Protein AF-K2SSP4-F1 (afdb_monomer)

pLDDT: mean 79.49, std 16.8, range [36.34, 97.06]

Mean predicted aligned error: 10.09 Å

Solvent-accessible surface area (backbone atoms only — not comparable to full-atom values): 10875 Å² total; per-residue (Å²): 137,84,84,83,45,60,67,60,89,41,85,85,43,42,54,86,72,92,74,81,90,72,61,54,48,24,40,35,87,85,81,46,26,50,29,73,58,64,45,69,96,80,57,85,76,50,87,98,54,55,74,67,57,25,52,53,52,44,53,50,51,36,46,64,54,75,72,33,68,92,79,57,83,87,85,78,82,84,49,58,74,55,43,34,43,79,80,77,92,82,75,97,67,79,88,66,97,61,86,77,77,88,77,90,85,82,59,77,75,72,53,87,86,78,89,79,87,84,51,81,92,53,54,62,71,60,85,88,84,86,82,79,83,77,79,84,86,47,62,59,88,84,46,39,44,60,52,66,71,65,70,54,79,81,78,86,128

Sequence (157 aa):
MKVYDGERGAPENVGLDFKLSQPMVRTHPVTGWKTLFAGGLHCRRVDGVSDIESQELLAKILRLVSDNHDLQVRFRWNTANDIGKQLRPLCNLAATNLHLLFQAIWDNRCVLHCPTQDHYGLGPRGGFRTMSIAEKPYLDPSSPSRRAALAVPKKAH

Secondary structure (DSSP, 8-state):
-PPP-S--SSTT--SS-------SEEE-TTT--EEE---SSS----TTS-HHHHHHHHHHHHHHHHS-GGG---PPP-STTTTT------------S----------TTT---------TTS------------PPP---TTPPBHHHHTTPPPPP-

Structure (mmCIF, N/CA/C/O backbone):
data_AF-K2SSP4-F1
#
_entry.id   AF-K2SSP4-F1
#
loop_
_atom_site.group_PDB
_atom_site.id
_atom_site.type_symbol
_atom_site.label_atom_id
_atom_site.label_alt_id
_atom_site.label_comp_id
_atom_site.label_asym_id
_atom_site.label_entity_id
_atom_site.label_seq_id
_atom_site.pdbx_PDB_ins_code
_atom_site.Cartn_x
_atom_site.Cartn_y
_atom_site.Cartn_z
_atom_site.occupancy
_atom_site.B_iso_or_equiv
_atom_site.auth_seq_id
_atom_site.auth_comp_id
_atom_site.auth_asym_id
_atom_site.auth_atom_id
_atom_site.pdbx_PDB_model_num
ATOM 1 N N . MET A 1 1 ? 20.697 24.087 13.187 1.00 60.72 1 MET A N 1
ATOM 2 C CA . MET A 1 1 ? 19.700 23.602 12.208 1.00 60.72 1 MET A CA 1
ATOM 3 C C . MET A 1 1 ? 18.326 23.750 12.848 1.00 60.72 1 MET A C 1
ATOM 5 O O . MET A 1 1 ? 18.124 23.163 13.901 1.00 60.72 1 MET A O 1
ATOM 9 N N . LYS A 1 2 ? 17.445 24.612 12.323 1.00 76.50 2 LYS A N 1
ATOM 10 C CA . LYS A 1 2 ? 16.067 24.757 12.833 1.00 76.50 2 LYS A CA 1
ATOM 11 C C . LYS A 1 2 ? 15.171 23.760 12.099 1.00 76.50 2 LYS A C 1
ATOM 13 O O . LYS A 1 2 ? 15.315 23.609 10.888 1.00 76.50 2 LYS A O 1
ATOM 18 N N . VAL A 1 3 ? 14.305 23.061 12.827 1.00 80.81 3 VAL A N 1
ATOM 19 C CA . VAL A 1 3 ? 13.350 22.114 12.236 1.00 80.81 3 VAL A CA 1
ATOM 20 C C . VAL A 1 3 ? 12.212 22.911 11.597 1.00 80.81 3 VAL A C 1
ATOM 22 O O . VAL A 1 3 ? 11.730 23.863 12.200 1.00 80.81 3 VAL A O 1
ATOM 25 N N . TYR A 1 4 ? 11.831 22.554 10.370 1.00 83.56 4 TYR A N 1
ATOM 26 C CA . TYR A 1 4 ? 10.750 23.207 9.631 1.00 83.56 4 TYR A CA 1
ATOM 27 C C . TYR A 1 4 ? 9.387 22.651 10.066 1.00 83.56 4 TYR A C 1
ATOM 29 O O . TYR A 1 4 ? 9.121 21.455 9.917 1.00 83.56 4 TYR A O 1
ATOM 37 N N . ASP A 1 5 ? 8.535 23.521 10.596 1.00 83.00 5 ASP A N 1
ATOM 38 C CA . ASP A 1 5 ? 7.222 23.228 11.182 1.00 83.00 5 ASP A CA 1
ATOM 39 C C . ASP A 1 5 ? 6.033 23.630 10.290 1.00 83.00 5 ASP A C 1
ATOM 41 O O . ASP A 1 5 ? 4.890 23.319 10.626 1.00 83.00 5 ASP A O 1
ATOM 45 N N . GLY A 1 6 ? 6.297 24.268 9.146 1.00 83.94 6 GLY A N 1
ATOM 46 C CA . GLY A 1 6 ? 5.291 24.602 8.137 1.00 83.94 6 GLY A CA 1
ATOM 47 C C . GLY A 1 6 ? 4.808 23.402 7.315 1.00 83.94 6 GLY A C 1
ATOM 48 O O . GLY A 1 6 ? 5.098 22.245 7.624 1.00 83.94 6 GLY A O 1
ATOM 49 N N . GLU A 1 7 ? 4.067 23.686 6.245 1.00 83.00 7 GLU A N 1
ATOM 50 C CA . GLU A 1 7 ? 3.438 22.677 5.386 1.00 83.00 7 GLU A CA 1
ATOM 51 C C . GLU A 1 7 ? 4.464 21.788 4.675 1.00 83.00 7 GLU A C 1
ATOM 53 O O . GLU A 1 7 ? 5.337 22.251 3.938 1.00 83.00 7 GLU A O 1
ATOM 58 N N . ARG A 1 8 ? 4.337 20.470 4.845 1.00 82.56 8 ARG A N 1
ATOM 59 C CA . ARG A 1 8 ? 5.218 19.483 4.207 1.00 82.56 8 ARG A CA 1
ATOM 60 C C . ARG A 1 8 ? 4.435 18.605 3.243 1.00 82.56 8 ARG A C 1
ATOM 62 O O . ARG A 1 8 ? 3.991 17.509 3.581 1.00 82.56 8 ARG A O 1
ATOM 69 N N . GLY A 1 9 ? 4.280 19.080 2.013 1.00 77.38 9 GLY A N 1
ATOM 70 C CA . GLY A 1 9 ? 3.669 18.332 0.907 1.00 77.38 9 GLY A CA 1
ATOM 71 C C . GLY A 1 9 ? 2.136 18.273 0.914 1.00 77.38 9 GLY A C 1
ATOM 72 O O . GLY A 1 9 ? 1.559 18.137 -0.158 1.00 77.38 9 GLY A O 1
ATOM 73 N N . ALA A 1 10 ? 1.485 18.417 2.070 1.00 76.94 10 ALA A N 1
ATOM 74 C CA . ALA A 1 10 ? 0.044 18.637 2.198 1.00 76.94 10 ALA A CA 1
ATOM 75 C C . ALA A 1 10 ? -0.216 19.781 3.197 1.00 76.94 10 ALA A C 1
ATOM 77 O O . ALA A 1 10 ? 0.546 19.876 4.169 1.00 76.94 10 ALA A O 1
ATOM 78 N N . PRO A 1 11 ? -1.268 20.602 3.005 1.00 81.94 11 PRO A N 1
ATOM 79 C CA . PRO A 1 11 ? -1.593 21.711 3.909 1.00 81.94 11 PRO A CA 1
ATOM 80 C C . PRO A 1 11 ? -1.811 21.272 5.362 1.00 81.94 11 PRO A C 1
ATOM 82 O O . PRO A 1 11 ? -1.501 22.000 6.298 1.00 81.94 11 PRO A O 1
ATOM 85 N N . GLU A 1 12 ? -2.300 20.049 5.575 1.00 78.94 12 GLU A N 1
ATOM 86 C CA . GLU A 1 12 ? -2.543 19.500 6.910 1.00 78.94 12 GLU A CA 1
ATOM 87 C C . GLU A 1 12 ? -1.289 18.879 7.550 1.00 78.94 12 GLU A C 1
ATOM 89 O O . GLU A 1 12 ? -1.300 18.547 8.735 1.00 78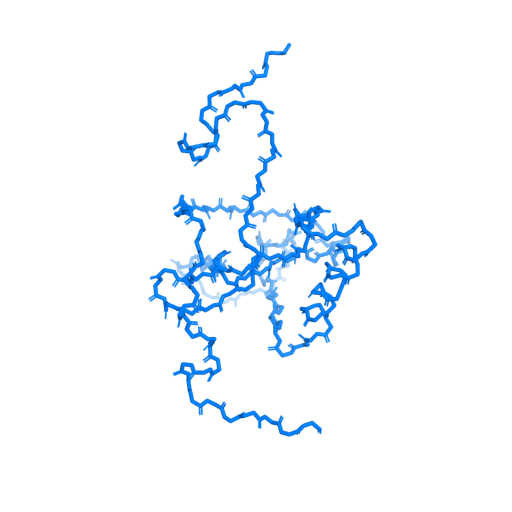.94 12 GLU A O 1
ATOM 94 N N . ASN A 1 13 ? -0.197 18.702 6.795 1.00 78.44 13 ASN A N 1
ATOM 95 C CA . ASN A 1 13 ? 1.059 18.145 7.303 1.00 78.44 13 ASN A CA 1
ATOM 96 C C . ASN A 1 13 ? 1.965 19.252 7.860 1.00 78.44 13 ASN A C 1
ATOM 98 O O . ASN A 1 13 ? 3.006 19.571 7.280 1.00 78.44 13 ASN A O 1
ATOM 102 N N . VAL A 1 14 ? 1.550 19.816 8.991 1.00 82.06 14 VAL A N 1
ATOM 103 C CA . VAL A 1 14 ? 2.242 20.876 9.742 1.00 82.06 14 VAL A CA 1
ATOM 104 C C . VAL A 1 14 ? 2.689 20.373 11.121 1.00 82.06 14 VAL A C 1
ATOM 106 O O . VAL A 1 14 ? 2.355 19.263 11.534 1.00 82.06 14 VAL A O 1
ATOM 109 N N . GLY A 1 15 ? 3.475 21.164 11.852 1.00 83.12 15 GLY A N 1
ATOM 110 C CA . GLY A 1 15 ? 3.900 20.850 13.223 1.00 83.12 15 GLY A CA 1
ATOM 111 C C . GLY A 1 15 ? 5.052 19.846 13.300 1.00 83.12 15 GLY A C 1
ATOM 112 O O . GLY A 1 15 ? 5.679 19.537 12.293 1.00 83.12 15 GLY A O 1
ATOM 113 N N . LEU A 1 16 ? 5.377 19.351 14.496 1.00 79.25 16 LEU A N 1
ATOM 114 C CA . LEU A 1 16 ? 6.538 18.469 14.725 1.00 79.25 16 LEU A CA 1
ATOM 115 C C . LEU A 1 16 ? 6.154 17.010 15.022 1.00 79.25 16 LEU A C 1
ATOM 117 O O . LEU A 1 16 ? 7.017 16.131 15.029 1.00 79.25 16 LEU A O 1
ATOM 121 N N . ASP A 1 17 ? 4.865 16.745 15.236 1.00 71.62 17 ASP A N 1
ATOM 122 C CA . ASP A 1 17 ? 4.354 15.416 15.544 1.00 71.62 17 ASP A CA 1
ATOM 123 C C . ASP A 1 17 ? 4.153 14.591 14.270 1.00 71.62 17 ASP A C 1
ATOM 125 O O . ASP A 1 17 ? 3.147 14.688 13.572 1.00 71.62 17 ASP A O 1
ATOM 129 N N . PHE A 1 18 ? 5.097 13.692 13.995 1.00 68.12 18 PHE A N 1
ATOM 130 C CA . PHE A 1 18 ? 4.984 12.690 12.928 1.00 68.12 18 PHE A CA 1
ATOM 131 C C . PHE A 1 18 ? 4.168 11.466 13.375 1.00 68.12 18 PHE A C 1
ATOM 133 O O . PHE A 1 18 ? 4.558 10.318 13.147 1.00 68.12 18 PHE A O 1
ATOM 140 N N . LYS A 1 19 ? 3.042 11.697 14.057 1.00 67.44 19 LYS A N 1
ATOM 141 C CA . LYS A 1 19 ? 2.114 10.646 14.488 1.00 67.44 19 LYS A CA 1
ATOM 142 C C . LYS A 1 19 ? 0.783 10.843 13.786 1.00 67.44 19 LYS A C 1
ATOM 144 O O . LYS A 1 19 ? 0.060 11.792 14.056 1.00 67.44 19 LYS A O 1
ATOM 149 N N . LEU A 1 20 ? 0.467 9.920 12.886 1.00 77.25 20 LEU A N 1
ATOM 150 C CA . LEU A 1 20 ? -0.747 9.960 12.089 1.00 77.25 20 LEU A CA 1
ATOM 151 C C . LEU A 1 20 ? -1.508 8.643 12.274 1.00 77.25 20 LEU A C 1
ATOM 153 O O . LEU A 1 20 ? -1.108 7.622 11.718 1.00 77.25 20 LEU A O 1
ATOM 157 N N . SER A 1 21 ? -2.591 8.667 13.056 1.00 86.62 21 SER A N 1
ATOM 158 C CA . SER A 1 21 ? -3.543 7.550 13.100 1.00 86.62 21 SER A CA 1
ATOM 159 C C . SER A 1 21 ? -4.469 7.639 11.885 1.00 86.62 21 SER A C 1
ATOM 161 O O . SER A 1 21 ? -4.964 8.715 11.537 1.00 86.62 21 SER A O 1
ATOM 163 N N . GLN A 1 22 ? -4.622 6.519 11.181 1.00 88.44 22 GLN A N 1
ATOM 164 C CA . GLN A 1 22 ? -5.365 6.404 9.927 1.00 88.44 22 GLN A CA 1
ATOM 165 C C . GLN A 1 22 ? -6.188 5.118 9.932 1.00 88.44 22 GLN A C 1
ATOM 167 O O . GLN A 1 22 ? -5.782 4.133 10.555 1.00 88.44 22 GLN A O 1
ATOM 172 N N . PRO A 1 23 ? -7.323 5.085 9.214 1.00 91.56 23 PRO A N 1
ATOM 173 C CA . PRO A 1 23 ? -8.135 3.885 9.153 1.00 91.56 23 PRO A CA 1
ATOM 174 C C . PRO A 1 23 ? -7.378 2.766 8.426 1.00 91.56 23 PRO A C 1
ATOM 176 O O . PRO A 1 23 ? -6.909 2.940 7.304 1.00 91.56 23 PRO A O 1
ATOM 179 N N . MET A 1 24 ? -7.307 1.588 9.052 1.00 91.31 24 MET A N 1
ATOM 180 C CA . MET A 1 24 ? -6.650 0.397 8.493 1.00 91.31 24 MET A CA 1
ATOM 181 C C . MET A 1 24 ? -7.271 -0.059 7.163 1.00 91.31 24 MET A C 1
ATOM 183 O O . MET A 1 24 ? -6.602 -0.644 6.314 1.00 91.31 24 MET A O 1
ATOM 187 N N . VAL A 1 25 ? -8.561 0.207 6.977 1.00 93.12 25 VAL A N 1
ATOM 188 C CA . VAL A 1 25 ? -9.293 -0.009 5.729 1.00 93.12 25 VAL A CA 1
ATOM 189 C C . VAL A 1 25 ? -9.864 1.334 5.318 1.00 93.12 25 VAL A C 1
ATOM 191 O O . VAL A 1 25 ? -10.501 1.987 6.135 1.00 93.12 25 VAL A O 1
ATOM 194 N N . ARG A 1 26 ? -9.684 1.734 4.062 1.00 93.88 26 ARG A N 1
ATOM 195 C CA . ARG A 1 26 ? -10.249 2.979 3.525 1.00 93.88 26 ARG A CA 1
ATOM 196 C C . ARG A 1 26 ? -11.178 2.708 2.352 1.00 93.88 26 ARG A C 1
ATOM 198 O O . ARG A 1 26 ? -11.063 1.685 1.676 1.00 93.88 26 ARG A O 1
ATOM 205 N N . THR A 1 27 ? -12.087 3.637 2.096 1.00 95.62 27 THR A N 1
ATOM 206 C CA . THR A 1 27 ? -12.935 3.646 0.902 1.00 95.62 27 THR A CA 1
ATOM 207 C C . THR A 1 27 ? -12.230 4.431 -0.192 1.00 95.62 27 THR A C 1
ATOM 209 O O . THR A 1 27 ? -11.817 5.568 0.015 1.00 95.62 27 THR A O 1
ATOM 212 N N . HIS A 1 28 ? -12.038 3.806 -1.349 1.00 94.81 28 HIS A N 1
ATOM 213 C CA . HIS A 1 28 ? -11.435 4.461 -2.498 1.00 94.81 28 HIS A CA 1
ATOM 214 C C . HIS A 1 28 ? -12.429 5.491 -3.059 1.00 94.81 28 HIS A C 1
ATOM 216 O O . HIS A 1 28 ? -13.526 5.094 -3.450 1.00 94.81 28 HIS A O 1
ATOM 222 N N . PRO A 1 29 ? -12.083 6.785 -3.164 1.00 93.25 29 PRO A N 1
ATOM 223 C CA . PRO A 1 29 ? -13.069 7.837 -3.439 1.00 93.25 29 PRO A CA 1
ATOM 224 C C . PRO A 1 29 ? -13.685 7.752 -4.840 1.00 93.25 29 PRO A C 1
ATOM 226 O O . PRO A 1 29 ? -14.813 8.182 -5.030 1.00 93.25 29 PRO A O 1
ATOM 229 N N . VAL A 1 30 ? -12.958 7.195 -5.817 1.00 92.94 30 VAL A N 1
ATOM 230 C CA . VAL A 1 30 ? -13.459 7.041 -7.196 1.00 92.94 30 VAL A CA 1
ATOM 231 C C . VAL A 1 30 ? -14.290 5.766 -7.373 1.00 92.94 30 VAL A C 1
ATOM 233 O O . VAL A 1 30 ? -15.406 5.824 -7.86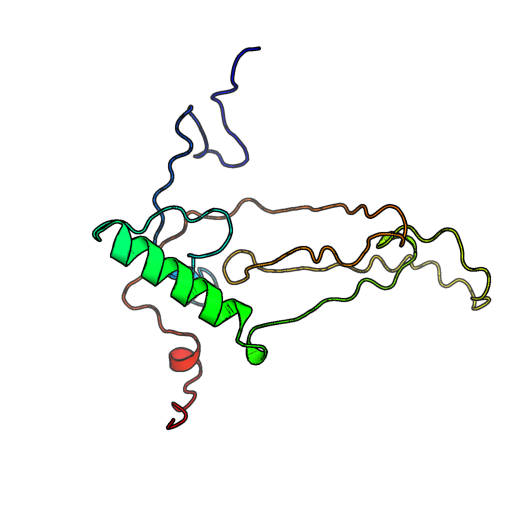8 1.00 92.94 30 VAL A O 1
ATOM 236 N N . THR A 1 31 ? -13.763 4.599 -6.988 1.00 93.50 31 THR A N 1
ATOM 237 C CA . THR A 1 31 ? -14.456 3.314 -7.188 1.00 93.50 31 THR A CA 1
ATOM 238 C C . THR A 1 31 ? -15.493 3.007 -6.108 1.00 93.50 31 THR A C 1
ATOM 240 O O . THR A 1 31 ? -16.312 2.111 -6.289 1.00 93.50 31 THR A O 1
ATOM 243 N N . GLY A 1 32 ? -15.435 3.691 -4.963 1.00 94.50 32 GLY A N 1
ATOM 244 C CA . GLY A 1 32 ? -16.257 3.404 -3.790 1.00 94.50 32 GLY A CA 1
ATOM 245 C C . GLY A 1 32 ? -15.900 2.090 -3.092 1.00 94.50 32 GLY A C 1
ATOM 246 O O . GLY A 1 32 ? -16.638 1.650 -2.221 1.00 94.50 32 GLY A O 1
ATOM 247 N N . TRP A 1 33 ? -14.805 1.417 -3.461 1.00 95.62 33 TRP A N 1
ATOM 248 C CA . TRP A 1 33 ? -14.471 0.101 -2.910 1.00 95.62 33 TRP A CA 1
ATOM 249 C C . TRP A 1 33 ? -13.575 0.194 -1.680 1.00 95.62 33 TRP A C 1
ATOM 251 O O . TRP A 1 33 ? -12.695 1.052 -1.589 1.00 95.62 33 TRP A O 1
ATOM 261 N N . LYS A 1 34 ? -13.737 -0.759 -0.761 1.00 95.38 34 LYS A N 1
ATOM 262 C CA . LYS A 1 34 ? -12.813 -0.948 0.361 1.00 95.38 34 LYS A CA 1
ATOM 263 C C . LYS A 1 34 ? -11.428 -1.368 -0.138 1.00 95.38 34 LYS A C 1
ATOM 265 O O . LYS A 1 34 ? -11.293 -2.281 -0.955 1.00 95.38 34 LYS A O 1
ATOM 270 N N . THR A 1 35 ? -10.404 -0.726 0.410 1.00 93.12 35 THR A N 1
ATOM 271 C CA . THR A 1 35 ? -8.986 -1.001 0.164 1.00 93.12 35 THR A CA 1
ATOM 272 C C . THR A 1 35 ? -8.250 -1.094 1.493 1.00 93.12 35 THR A C 1
ATOM 274 O O . THR A 1 35 ? -8.588 -0.404 2.457 1.00 93.12 35 THR A O 1
ATOM 277 N N . LEU A 1 36 ? -7.254 -1.971 1.558 1.00 90.75 36 LEU A N 1
ATOM 278 C CA . LEU A 1 36 ? -6.405 -2.094 2.732 1.00 90.75 36 LEU A CA 1
ATOM 279 C C . LEU A 1 36 ? -5.404 -0.929 2.745 1.00 90.75 36 LEU A C 1
ATOM 281 O O . LEU A 1 36 ? -4.691 -0.706 1.769 1.00 90.75 36 LEU A O 1
ATOM 285 N N . PHE A 1 37 ? -5.361 -0.200 3.856 1.00 87.94 37 PHE A N 1
ATOM 286 C CA . PHE A 1 37 ? -4.457 0.922 4.105 1.00 87.94 37 PHE A CA 1
ATOM 287 C C . PHE A 1 37 ? -3.595 0.669 5.348 1.00 87.94 37 PHE A C 1
ATOM 289 O O . PHE A 1 37 ? -3.339 1.553 6.159 1.00 87.94 37 PHE A O 1
ATOM 296 N N . ALA A 1 38 ? -3.145 -0.575 5.498 1.00 82.06 38 ALA A N 1
ATOM 297 C CA . ALA A 1 38 ? -2.186 -0.979 6.513 1.00 82.06 38 ALA A CA 1
ATOM 298 C C . ALA A 1 38 ? -1.196 -1.998 5.957 1.00 82.06 38 ALA A C 1
ATOM 300 O O . ALA A 1 38 ? -1.479 -2.699 4.985 1.00 82.06 38 ALA A O 1
ATOM 301 N N . GLY A 1 39 ? -0.038 -2.072 6.610 1.00 74.94 39 GLY A N 1
ATOM 302 C CA . GLY A 1 39 ? 1.087 -2.909 6.204 1.00 74.94 39 GLY A CA 1
ATOM 303 C C . GLY A 1 39 ? 2.246 -2.116 5.597 1.00 74.94 39 GLY A C 1
ATOM 304 O O . GLY A 1 39 ? 2.140 -0.930 5.283 1.00 74.94 39 GLY A O 1
ATOM 305 N N . GLY A 1 40 ? 3.389 -2.788 5.464 1.00 74.81 40 GLY A N 1
ATOM 306 C CA . GLY A 1 40 ? 4.631 -2.190 4.977 1.00 74.81 40 GLY A CA 1
ATOM 307 C C . GLY A 1 40 ? 5.380 -1.370 6.034 1.00 74.81 40 GLY A C 1
ATOM 308 O O . GLY A 1 40 ? 5.173 -1.519 7.234 1.00 74.81 40 GLY A O 1
ATOM 309 N N . LEU A 1 41 ? 6.283 -0.502 5.572 1.00 74.62 41 LEU A N 1
ATOM 310 C CA . LEU A 1 41 ? 7.295 0.161 6.409 1.00 74.62 41 LEU A CA 1
ATOM 311 C C . LEU A 1 41 ? 6.752 1.255 7.345 1.00 74.62 41 LEU A C 1
ATOM 313 O O . LEU A 1 41 ? 7.447 1.661 8.276 1.00 74.62 41 LEU A O 1
ATOM 317 N N . HIS A 1 42 ? 5.544 1.764 7.092 1.00 82.75 42 HIS A N 1
ATOM 318 C CA . HIS A 1 42 ? 5.032 2.968 7.760 1.00 82.75 42 HIS A CA 1
ATOM 319 C C . HIS A 1 42 ? 3.992 2.686 8.850 1.00 82.75 42 HIS A C 1
ATOM 321 O O . HIS A 1 42 ? 3.780 3.532 9.716 1.00 82.75 42 HIS A O 1
ATOM 327 N N . CYS A 1 43 ? 3.363 1.508 8.849 1.00 87.25 43 CYS A N 1
ATOM 328 C CA . CYS A 1 43 ? 2.377 1.145 9.863 1.00 87.25 43 CYS A CA 1
ATOM 329 C C . CYS A 1 43 ? 3.087 0.556 11.090 1.00 87.25 43 CYS A C 1
ATOM 331 O O . CYS A 1 43 ? 3.734 -0.484 10.991 1.00 87.25 43 CYS A O 1
ATOM 333 N N . ARG A 1 44 ? 3.009 1.243 12.236 1.00 88.94 44 ARG A N 1
ATOM 334 C CA . ARG A 1 44 ?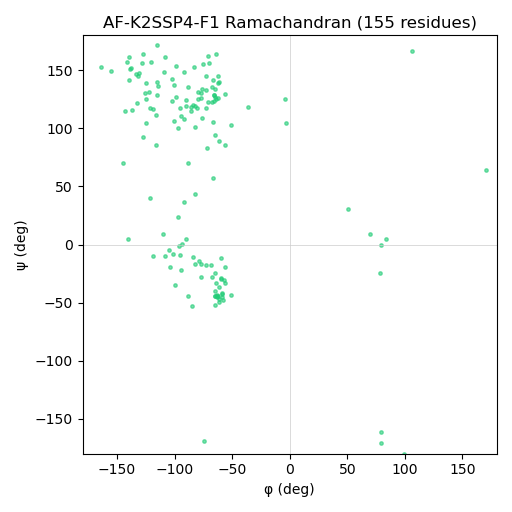 3.741 0.865 13.460 1.00 88.94 44 ARG A CA 1
ATOM 335 C C . ARG A 1 44 ? 2.897 0.107 14.476 1.00 88.94 44 ARG A C 1
ATOM 337 O O . ARG A 1 44 ? 3.438 -0.738 15.179 1.00 88.94 44 ARG A O 1
ATOM 344 N N . ARG A 1 45 ? 1.611 0.438 14.579 1.00 91.25 45 ARG A N 1
ATOM 345 C CA . ARG A 1 45 ? 0.707 -0.091 15.600 1.00 91.25 45 ARG A CA 1
ATOM 346 C C . ARG A 1 45 ? -0.742 -0.020 15.122 1.00 91.25 45 ARG A C 1
ATOM 348 O O . ARG A 1 45 ? -1.085 0.870 14.348 1.00 91.25 45 ARG A O 1
ATOM 355 N N . VAL A 1 46 ? -1.556 -0.961 15.590 1.00 93.06 46 VAL A N 1
ATOM 356 C CA . VAL A 1 46 ? -3.013 -0.967 15.454 1.00 93.06 46 VAL A CA 1
ATOM 357 C C . VAL A 1 46 ? -3.620 -0.436 16.751 1.00 93.06 46 VAL A C 1
ATOM 359 O O . VAL A 1 46 ? -3.304 -0.917 17.840 1.00 93.06 46 VAL A O 1
ATOM 362 N N . ASP A 1 47 ? -4.479 0.572 16.633 1.00 92.56 47 ASP A N 1
ATOM 363 C CA . ASP A 1 47 ? -5.156 1.174 17.779 1.00 92.56 47 ASP A CA 1
ATOM 364 C C . ASP A 1 47 ? -6.237 0.229 18.337 1.00 92.56 47 ASP A C 1
ATOM 366 O O . ASP A 1 47 ? -6.901 -0.488 17.589 1.00 92.56 47 ASP A O 1
ATOM 370 N N . GLY A 1 48 ? -6.425 0.232 19.661 1.00 93.44 48 GLY A N 1
ATOM 371 C CA . GLY A 1 48 ? -7.476 -0.547 20.335 1.00 93.44 48 GLY A CA 1
ATOM 372 C C . GLY A 1 48 ? -7.150 -2.018 20.627 1.00 93.44 48 GLY A C 1
ATOM 373 O O . GLY A 1 48 ? -8.014 -2.721 21.141 1.00 93.44 48 GLY A O 1
ATOM 374 N N . VAL A 1 49 ? -5.927 -2.477 20.346 1.00 95.38 49 VAL A N 1
ATOM 375 C CA . VAL A 1 49 ? -5.463 -3.849 20.637 1.00 95.38 49 VAL A CA 1
ATOM 376 C C . VAL A 1 49 ? -4.153 -3.843 21.432 1.00 95.38 49 VAL A C 1
ATOM 378 O O . VAL A 1 49 ? -3.461 -2.822 21.506 1.00 95.38 49 VAL A O 1
ATOM 381 N N . SER A 1 50 ? -3.782 -4.968 22.041 1.00 97.00 50 SER A N 1
ATOM 382 C CA . SER A 1 50 ? -2.479 -5.131 22.700 1.00 97.00 50 SER A CA 1
ATOM 383 C C . SER A 1 50 ? -1.317 -5.047 21.699 1.00 97.00 50 SER A C 1
ATOM 385 O O . SER A 1 50 ? -1.499 -5.136 20.484 1.00 97.00 50 SER A O 1
ATOM 387 N N . ASP A 1 51 ? -0.092 -4.844 22.189 1.00 95.75 51 ASP A N 1
ATOM 388 C CA . ASP A 1 51 ? 1.095 -4.823 21.321 1.00 95.75 51 ASP A CA 1
ATOM 389 C C . ASP A 1 51 ? 1.315 -6.153 20.594 1.00 95.75 51 ASP A C 1
ATOM 391 O O . ASP A 1 51 ? 1.695 -6.151 19.423 1.00 95.75 51 ASP A O 1
ATOM 395 N N . ILE A 1 52 ? 1.025 -7.275 21.259 1.00 97.06 52 ILE A N 1
ATOM 396 C CA . ILE A 1 52 ? 1.150 -8.617 20.679 1.00 97.06 52 ILE A CA 1
ATOM 397 C C . ILE A 1 52 ? 0.149 -8.777 19.531 1.00 97.06 52 ILE A C 1
ATOM 399 O O . ILE A 1 52 ? 0.547 -9.063 18.403 1.00 97.06 52 ILE A O 1
ATOM 403 N N . GLU A 1 53 ? -1.131 -8.487 19.779 1.00 96.50 53 GLU A N 1
ATOM 404 C CA . GLU A 1 53 ? -2.175 -8.556 18.748 1.00 96.50 53 GLU A CA 1
ATOM 405 C C . GLU A 1 53 ? -1.867 -7.620 17.574 1.00 96.50 53 GLU A C 1
ATOM 407 O O . GLU A 1 53 ? -2.007 -8.001 16.412 1.00 96.50 53 GLU A O 1
ATOM 412 N N . SER A 1 54 ? -1.391 -6.402 17.855 1.00 95.31 54 SER A N 1
ATOM 413 C CA . SER A 1 54 ? -0.983 -5.458 16.815 1.00 95.31 54 SER A CA 1
ATOM 414 C C . SER A 1 54 ? 0.120 -6.038 15.925 1.00 95.31 54 SER A C 1
ATOM 416 O O . SER A 1 54 ? 0.056 -5.899 14.703 1.00 95.31 54 SER A O 1
ATOM 418 N N . GLN A 1 55 ? 1.145 -6.660 16.510 1.00 94.62 55 GLN A N 1
ATOM 419 C CA . GLN A 1 55 ? 2.246 -7.256 15.751 1.00 94.62 55 GLN A CA 1
ATOM 420 C C . GLN A 1 55 ? 1.765 -8.429 14.894 1.00 94.62 55 GLN A C 1
ATOM 422 O O . GLN A 1 55 ? 2.099 -8.502 13.710 1.00 94.62 55 GLN A O 1
ATOM 427 N N . GLU A 1 56 ? 0.940 -9.309 15.460 1.00 95.38 56 GLU A N 1
ATOM 428 C CA . GLU A 1 56 ? 0.382 -10.461 14.752 1.00 95.38 56 GLU A CA 1
ATOM 429 C C . GLU A 1 56 ? -0.511 -10.041 13.578 1.00 95.38 56 GLU A C 1
ATOM 431 O O . GLU A 1 56 ? -0.384 -10.581 12.474 1.00 95.38 56 GLU A O 1
ATOM 436 N N . LEU A 1 57 ? -1.371 -9.036 13.778 1.00 94.19 57 LEU A N 1
ATOM 437 C CA . LEU A 1 57 ? -2.234 -8.489 12.729 1.00 94.19 57 LEU A CA 1
ATOM 438 C C . LEU A 1 57 ? -1.416 -7.903 11.576 1.00 94.19 57 LEU A C 1
ATOM 440 O O . LEU A 1 57 ? -1.660 -8.244 10.416 1.00 94.19 57 LEU A O 1
ATOM 444 N N . LEU A 1 58 ? -0.426 -7.058 11.878 1.00 93.44 58 LEU A N 1
ATOM 445 C CA . LEU A 1 58 ? 0.417 -6.434 10.855 1.00 93.44 58 LEU A CA 1
ATOM 446 C C . LEU A 1 58 ? 1.261 -7.468 10.102 1.00 93.44 58 LEU A C 1
ATOM 448 O O . LEU A 1 58 ? 1.369 -7.392 8.876 1.00 93.44 58 LEU A O 1
ATOM 452 N N . ALA A 1 59 ? 1.803 -8.467 10.805 1.00 92.81 59 ALA A N 1
ATOM 453 C CA . ALA A 1 59 ? 2.550 -9.559 10.190 1.00 92.81 59 ALA A CA 1
ATOM 454 C C . ALA A 1 59 ? 1.666 -10.394 9.254 1.00 92.81 59 ALA A C 1
ATOM 456 O O . ALA A 1 59 ? 2.065 -10.697 8.127 1.00 92.81 59 ALA A O 1
ATOM 457 N N . LYS A 1 60 ? 0.444 -10.727 9.684 1.00 92.88 60 LYS A N 1
ATOM 458 C CA . LYS A 1 60 ? -0.524 -11.461 8.862 1.00 92.88 60 LYS A CA 1
ATOM 459 C C . LYS A 1 60 ? -0.923 -10.673 7.619 1.00 92.88 60 LYS A C 1
ATOM 461 O O . LYS A 1 60 ? -0.952 -11.241 6.530 1.00 92.88 60 LYS A O 1
ATOM 466 N N . ILE A 1 61 ? -1.210 -9.379 7.767 1.00 91.88 61 ILE A N 1
ATOM 467 C CA . ILE A 1 61 ? -1.539 -8.491 6.647 1.00 91.88 61 ILE A CA 1
ATOM 468 C C . ILE A 1 61 ? -0.405 -8.475 5.620 1.00 91.88 61 ILE A C 1
ATOM 470 O O . ILE A 1 61 ? -0.661 -8.648 4.430 1.00 91.88 61 ILE A O 1
ATOM 474 N N . LEU A 1 62 ? 0.840 -8.303 6.075 1.00 89.88 62 LEU A N 1
ATOM 475 C CA . LEU A 1 62 ? 1.991 -8.269 5.180 1.00 89.88 62 LEU A CA 1
ATOM 476 C C . LEU A 1 62 ? 2.143 -9.591 4.419 1.00 89.88 62 LEU A C 1
ATOM 478 O O . LEU A 1 62 ? 2.243 -9.549 3.198 1.00 89.88 62 LEU A O 1
ATOM 482 N N . ARG A 1 63 ? 2.057 -10.737 5.110 1.00 91.38 63 ARG A N 1
ATOM 483 C CA . ARG A 1 63 ? 2.126 -12.076 4.492 1.00 91.38 63 ARG A CA 1
ATOM 484 C C . ARG A 1 63 ? 1.038 -12.304 3.447 1.00 91.38 63 ARG A C 1
ATOM 486 O O . ARG A 1 63 ? 1.318 -12.803 2.365 1.00 91.38 63 ARG A O 1
ATOM 493 N N . LEU A 1 64 ? -0.200 -11.882 3.719 1.00 90.62 64 LEU A N 1
ATOM 494 C CA . LEU A 1 64 ? -1.300 -12.005 2.752 1.00 90.62 64 LEU A CA 1
ATOM 495 C C . LEU A 1 64 ? -1.029 -11.260 1.438 1.00 90.62 64 LEU A C 1
ATOM 497 O O . LEU A 1 64 ? -1.541 -11.669 0.399 1.00 90.62 64 LEU A O 1
ATOM 501 N N . VAL A 1 65 ? -0.252 -10.175 1.482 1.00 88.75 65 VAL A N 1
ATOM 502 C CA . VAL A 1 65 ? 0.137 -9.408 0.293 1.00 88.75 65 VAL A CA 1
ATOM 503 C C . VAL A 1 65 ? 1.422 -9.963 -0.329 1.00 88.75 65 VAL A C 1
ATOM 505 O O . VAL A 1 65 ? 1.487 -10.107 -1.548 1.00 88.75 65 VAL A O 1
ATOM 508 N N . SER A 1 66 ? 2.437 -10.284 0.480 1.00 88.38 66 SER A N 1
ATOM 509 C CA . SER A 1 66 ? 3.767 -10.708 0.014 1.00 88.38 66 SER A CA 1
ATOM 510 C C . SER A 1 66 ? 3.833 -12.149 -0.474 1.00 88.38 66 SER A C 1
ATOM 512 O O . SER A 1 66 ? 4.645 -12.449 -1.347 1.00 88.38 66 SER A O 1
ATOM 514 N N . ASP A 1 67 ? 2.982 -13.026 0.048 1.00 91.12 67 ASP A N 1
ATOM 515 C CA . ASP A 1 67 ? 3.048 -14.463 -0.240 1.00 91.12 67 ASP A CA 1
ATOM 516 C C . ASP A 1 67 ? 1.989 -14.864 -1.280 1.00 91.12 67 ASP A C 1
ATOM 518 O O . ASP A 1 67 ? 1.985 -15.982 -1.792 1.00 91.12 67 ASP A O 1
ATOM 522 N N . ASN A 1 68 ? 1.088 -13.940 -1.628 1.00 90.25 68 ASN A N 1
ATOM 523 C CA . ASN A 1 68 ? 0.062 -14.152 -2.637 1.00 90.25 68 ASN A CA 1
ATOM 524 C C . ASN A 1 68 ? 0.493 -13.584 -3.997 1.00 90.25 68 ASN A C 1
ATOM 526 O O . ASN A 1 68 ? 0.363 -12.386 -4.262 1.00 90.25 68 ASN A O 1
ATOM 530 N N . HIS A 1 69 ? 0.959 -14.467 -4.879 1.00 88.25 69 HIS A N 1
ATOM 531 C CA . HIS A 1 69 ? 1.407 -14.098 -6.222 1.00 88.25 69 HIS A CA 1
ATOM 532 C C . HIS A 1 69 ? 0.292 -13.545 -7.122 1.00 88.25 69 HIS A C 1
ATOM 534 O O . HIS A 1 69 ? 0.588 -12.732 -7.995 1.00 88.25 69 HIS A O 1
ATOM 540 N N . ASP A 1 70 ? -0.980 -13.879 -6.871 1.00 89.19 70 ASP A N 1
ATOM 541 C CA . ASP A 1 70 ? -2.113 -13.343 -7.644 1.00 89.19 70 ASP A CA 1
ATOM 542 C C . ASP A 1 70 ? -2.337 -11.840 -7.393 1.00 89.19 70 ASP A C 1
ATOM 544 O O . ASP A 1 70 ? -3.029 -11.168 -8.160 1.00 89.19 70 ASP A O 1
ATOM 548 N N . LEU A 1 71 ? -1.775 -11.299 -6.305 1.00 88.88 71 LEU A N 1
ATOM 549 C CA . LEU A 1 71 ? -1.872 -9.882 -5.942 1.00 88.88 71 LEU A CA 1
ATOM 550 C C . LEU A 1 71 ? -0.667 -9.058 -6.411 1.00 88.88 71 LEU A C 1
ATOM 552 O O . LEU A 1 71 ? -0.637 -7.848 -6.180 1.00 88.88 71 LEU A O 1
ATOM 556 N N . GLN A 1 72 ? 0.327 -9.684 -7.045 1.00 91.31 72 GLN A N 1
ATOM 557 C CA . GLN A 1 72 ? 1.603 -9.048 -7.350 1.00 91.31 72 GLN A CA 1
ATOM 558 C C . GLN A 1 72 ? 1.841 -8.903 -8.846 1.00 91.31 72 GLN A C 1
ATOM 560 O O . GLN A 1 72 ? 1.613 -9.807 -9.643 1.00 91.31 72 GLN A O 1
ATOM 565 N N . VAL A 1 73 ? 2.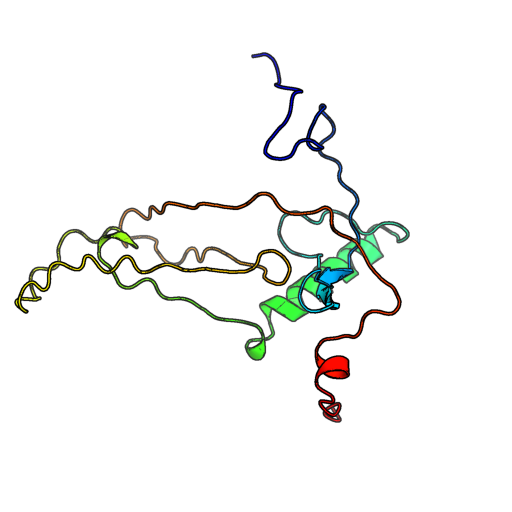406 -7.754 -9.210 1.00 91.31 73 VAL A N 1
ATOM 566 C CA . VAL A 1 73 ? 2.974 -7.514 -10.534 1.00 91.31 73 VAL A CA 1
ATOM 567 C C . VAL A 1 73 ? 4.416 -7.078 -10.343 1.00 91.31 73 VAL A C 1
ATOM 569 O O . VAL A 1 73 ? 4.695 -6.107 -9.640 1.00 91.31 73 VAL A O 1
ATOM 572 N N . ARG A 1 74 ? 5.345 -7.785 -10.993 1.00 89.12 74 ARG A N 1
ATOM 573 C CA . ARG A 1 74 ? 6.756 -7.400 -11.032 1.00 89.12 74 ARG A CA 1
ATOM 574 C C . ARG A 1 74 ? 7.062 -6.718 -12.354 1.00 89.12 74 ARG A C 1
ATOM 576 O O . ARG A 1 74 ? 7.155 -7.364 -13.393 1.00 89.12 74 ARG A O 1
ATOM 583 N N . PHE A 1 75 ? 7.239 -5.404 -12.298 1.00 86.12 75 PHE A N 1
ATOM 584 C CA . PHE A 1 75 ? 7.595 -4.617 -13.469 1.00 86.12 75 PHE A CA 1
ATOM 585 C C . PHE A 1 75 ? 9.109 -4.654 -13.707 1.00 86.12 75 PHE A C 1
ATOM 587 O O . PHE A 1 75 ? 9.892 -4.242 -12.848 1.00 86.12 75 PHE A O 1
ATOM 594 N N . ARG A 1 76 ? 9.526 -5.157 -14.874 1.00 81.19 76 ARG A N 1
ATOM 595 C CA . ARG A 1 76 ? 10.930 -5.169 -15.291 1.00 81.19 76 ARG A CA 1
ATOM 596 C C . ARG A 1 76 ? 11.218 -3.953 -16.159 1.00 81.19 76 ARG A C 1
ATOM 598 O O . ARG A 1 76 ? 10.681 -3.823 -17.254 1.00 81.19 76 ARG A O 1
ATOM 605 N N . TRP A 1 77 ? 12.115 -3.107 -15.678 1.00 79.19 77 TRP A N 1
ATOM 606 C CA . TRP A 1 77 ? 12.619 -1.982 -16.445 1.00 79.19 77 TRP A CA 1
ATOM 607 C C . TRP A 1 77 ? 13.569 -2.464 -17.553 1.00 79.19 77 TRP A C 1
ATOM 609 O O . TRP A 1 77 ? 14.434 -3.304 -17.291 1.00 79.19 77 TRP A O 1
ATOM 619 N N . ASN A 1 78 ? 13.398 -1.970 -18.78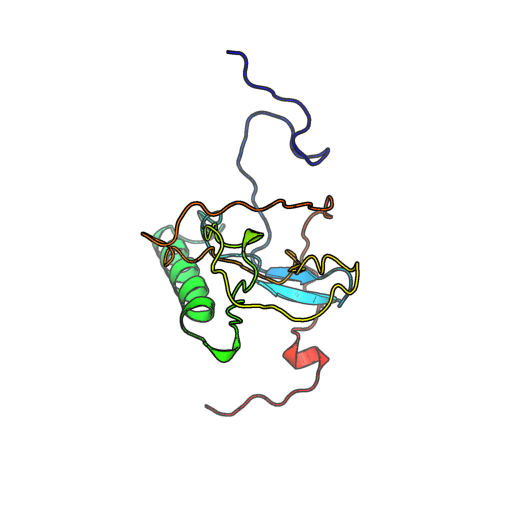3 1.00 61.88 78 ASN A N 1
ATOM 620 C CA . ASN A 1 78 ? 14.044 -2.536 -19.979 1.00 61.88 78 ASN A CA 1
ATOM 621 C C . ASN A 1 78 ? 14.985 -1.571 -20.717 1.00 61.88 78 ASN A C 1
ATOM 623 O O . ASN A 1 78 ? 15.719 -2.021 -21.599 1.00 61.88 78 ASN A O 1
ATOM 627 N N . THR A 1 79 ? 15.010 -0.280 -20.381 1.00 58.34 79 THR A N 1
ATOM 628 C CA . THR A 1 79 ? 15.818 0.709 -21.110 1.00 58.34 79 THR A CA 1
ATOM 629 C C . THR A 1 79 ? 17.149 1.016 -20.426 1.00 58.34 79 THR A C 1
ATOM 631 O O . THR A 1 79 ? 17.282 0.910 -19.208 1.00 58.34 79 THR A O 1
ATOM 634 N N . ALA A 1 80 ? 18.146 1.433 -21.220 1.00 53.41 80 ALA A N 1
ATOM 635 C CA . ALA A 1 80 ? 19.494 1.789 -20.750 1.00 53.41 80 ALA A CA 1
ATOM 636 C C . ALA A 1 80 ? 19.508 2.893 -19.669 1.00 53.41 80 ALA A C 1
ATOM 638 O O . ALA A 1 80 ? 20.478 3.005 -18.923 1.00 53.41 80 ALA A O 1
ATOM 639 N N . ASN A 1 81 ? 18.418 3.661 -19.564 1.00 52.41 81 ASN A N 1
ATOM 640 C CA . ASN A 1 81 ? 18.237 4.738 -18.593 1.00 52.41 81 ASN A CA 1
ATOM 641 C C . ASN A 1 81 ? 17.492 4.315 -17.310 1.00 52.41 81 ASN A C 1
ATOM 643 O O . ASN A 1 81 ? 17.466 5.093 -16.364 1.00 52.41 81 ASN A O 1
ATOM 647 N N . ASP A 1 82 ? 16.920 3.106 -17.241 1.00 53.34 82 ASP A N 1
ATOM 648 C CA . ASP A 1 82 ? 16.182 2.647 -16.050 1.00 53.34 82 ASP A CA 1
ATOM 649 C C . ASP A 1 82 ? 17.040 1.820 -15.078 1.00 53.34 82 ASP A C 1
ATOM 651 O O . ASP A 1 82 ? 16.729 1.668 -13.894 1.00 53.34 82 ASP A O 1
ATOM 655 N N . ILE A 1 83 ? 18.123 1.251 -15.601 1.00 46.06 83 ILE A N 1
ATOM 656 C CA . ILE A 1 83 ? 19.223 0.619 -14.878 1.00 46.06 83 ILE A CA 1
ATOM 657 C C . ILE A 1 83 ? 20.437 1.012 -15.700 1.00 46.06 83 ILE A C 1
ATOM 659 O O . ILE A 1 83 ? 20.507 0.627 -16.866 1.00 46.06 83 ILE A O 1
ATOM 663 N N . GLY A 1 84 ? 21.335 1.808 -15.128 1.00 44.47 84 GLY A N 1
ATOM 664 C CA . GLY A 1 84 ? 22.513 2.354 -15.783 1.00 44.47 84 GLY A CA 1
ATOM 665 C C . GLY A 1 84 ? 23.389 1.257 -16.362 1.00 44.47 84 GLY A C 1
ATOM 666 O O . GLY A 1 84 ? 24.358 0.822 -15.748 1.00 44.47 84 GLY A O 1
ATOM 667 N N . LYS A 1 85 ? 23.065 0.839 -17.582 1.00 38.94 85 LYS A N 1
ATOM 668 C CA . LYS A 1 85 ? 23.967 0.112 -18.449 1.00 38.94 85 LYS A CA 1
ATOM 669 C C . LYS A 1 85 ? 24.617 1.143 -19.340 1.00 38.94 85 LYS A C 1
ATOM 671 O O . LYS A 1 85 ? 23.985 1.691 -20.241 1.00 38.94 85 LYS A O 1
ATOM 676 N N . GLN A 1 86 ? 25.909 1.342 -19.099 1.00 41.56 86 GLN A N 1
ATOM 677 C CA . GLN A 1 86 ? 26.840 1.661 -20.169 1.00 41.56 86 GLN A CA 1
ATOM 678 C C . GLN A 1 86 ? 26.427 0.877 -21.422 1.00 41.56 86 GLN A C 1
ATOM 680 O O . GLN A 1 86 ? 26.317 -0.350 -21.396 1.00 41.56 86 GLN A O 1
ATOM 685 N N . LEU A 1 87 ? 26.103 1.645 -22.459 1.00 41.44 87 LEU A N 1
ATOM 686 C CA . LEU A 1 87 ? 25.995 1.290 -23.869 1.00 41.44 87 LEU A CA 1
ATOM 687 C C . LEU A 1 87 ? 26.378 -0.170 -24.170 1.00 41.44 87 LEU A C 1
ATOM 689 O O . LEU A 1 87 ? 27.556 -0.510 -24.240 1.00 41.44 87 LEU A O 1
ATOM 693 N N . ARG A 1 88 ? 25.382 -1.027 -24.423 1.00 40.66 88 ARG A N 1
ATOM 694 C CA . ARG A 1 88 ? 25.618 -2.193 -25.283 1.00 40.66 88 ARG A CA 1
ATOM 695 C C . ARG A 1 88 ? 25.538 -1.700 -26.729 1.00 40.66 88 ARG A C 1
ATOM 697 O O . ARG A 1 88 ? 24.462 -1.242 -27.116 1.00 40.66 88 ARG A O 1
ATOM 704 N N . PRO A 1 89 ? 26.613 -1.773 -27.532 1.00 44.91 89 PRO A N 1
ATOM 705 C CA . PRO A 1 89 ? 26.490 -1.548 -28.959 1.00 44.91 89 PRO A CA 1
ATOM 706 C C . PRO A 1 89 ? 25.870 -2.824 -29.517 1.00 44.91 89 PRO A C 1
ATOM 708 O O . PRO A 1 89 ? 26.516 -3.857 -29.436 1.00 44.91 89 PRO A O 1
ATOM 711 N N . LEU A 1 90 ? 24.606 -2.789 -29.943 1.00 43.25 90 LEU A N 1
ATOM 712 C CA . LEU A 1 90 ? 23.986 -3.721 -30.905 1.00 43.25 90 LEU A CA 1
ATOM 713 C C . LEU A 1 90 ? 22.469 -3.481 -30.952 1.00 43.25 90 LEU A C 1
ATOM 715 O O . LEU A 1 90 ? 21.678 -4.349 -30.606 1.00 43.25 90 LEU A O 1
ATOM 719 N N . CYS A 1 91 ? 22.064 -2.290 -31.393 1.00 36.34 91 CYS A N 1
ATOM 720 C CA . CYS A 1 91 ? 20.712 -2.047 -31.898 1.00 36.34 91 CYS A CA 1
ATOM 721 C C . CYS A 1 91 ? 20.800 -1.021 -33.038 1.00 36.34 91 CYS A C 1
ATOM 723 O O . CYS A 1 91 ? 20.392 0.125 -32.883 1.00 36.34 91 CYS A O 1
ATOM 725 N N . ASN A 1 92 ? 21.365 -1.417 -34.182 1.00 41.84 92 ASN A N 1
ATOM 726 C CA . ASN A 1 92 ? 21.102 -0.724 -35.443 1.00 41.84 92 ASN A CA 1
ATOM 727 C C . ASN A 1 92 ? 19.669 -1.070 -35.864 1.00 41.84 92 ASN A C 1
ATOM 729 O O . ASN A 1 92 ? 19.454 -1.993 -36.644 1.00 41.84 92 ASN A O 1
ATOM 733 N N . LEU A 1 93 ? 18.685 -0.355 -35.325 1.00 42.22 93 LEU A N 1
ATOM 734 C CA . LEU A 1 93 ? 17.391 -0.232 -35.978 1.00 42.22 93 LEU A CA 1
ATOM 735 C C . LEU A 1 93 ? 16.937 1.221 -35.874 1.00 42.22 93 LEU A C 1
ATOM 737 O O . LEU A 1 93 ? 16.782 1.765 -34.785 1.00 42.22 93 LEU A O 1
ATOM 741 N N . ALA A 1 94 ? 16.838 1.815 -37.058 1.00 39.84 94 ALA A N 1
ATOM 742 C CA . ALA A 1 94 ? 16.295 3.109 -37.432 1.00 39.84 94 ALA A CA 1
ATOM 743 C C . ALA A 1 94 ? 15.629 3.943 -36.325 1.00 39.84 94 ALA A C 1
ATOM 745 O O . ALA A 1 94 ? 14.640 3.558 -35.703 1.00 39.84 94 ALA A O 1
ATOM 746 N N . ALA A 1 95 ? 16.143 5.164 -36.200 1.00 44.66 95 ALA A N 1
ATOM 747 C CA . ALA A 1 95 ? 15.536 6.278 -35.507 1.00 44.66 95 ALA A CA 1
ATOM 748 C C . ALA A 1 95 ? 14.083 6.513 -35.958 1.00 44.66 95 ALA A C 1
ATOM 750 O O . ALA A 1 95 ? 13.819 7.140 -36.981 1.00 44.66 95 ALA A O 1
ATOM 751 N N . THR A 1 96 ? 13.131 6.095 -35.134 1.00 41.28 96 THR A N 1
ATOM 752 C CA . THR A 1 96 ? 11.933 6.900 -34.901 1.00 41.28 96 THR A CA 1
ATOM 753 C C . THR A 1 96 ? 12.246 7.799 -33.712 1.00 41.28 96 THR A C 1
ATOM 755 O O . THR A 1 96 ? 12.548 7.289 -32.634 1.00 41.28 96 THR A O 1
ATOM 758 N N . ASN A 1 97 ? 12.212 9.121 -33.905 1.00 38.28 97 ASN A N 1
ATOM 759 C CA . ASN A 1 97 ? 12.408 10.160 -32.880 1.00 38.28 97 ASN A CA 1
ATOM 760 C C . ASN A 1 97 ? 11.276 10.167 -31.834 1.00 38.28 97 ASN A C 1
ATOM 762 O O . ASN A 1 97 ? 10.597 11.167 -31.619 1.00 38.28 97 ASN A O 1
ATOM 766 N N . LEU A 1 98 ? 11.067 9.039 -31.171 1.00 41.69 98 LEU A N 1
ATOM 767 C CA . LEU A 1 98 ? 10.215 8.904 -30.012 1.00 41.69 98 LEU A CA 1
ATOM 768 C C . LEU A 1 98 ? 11.084 8.236 -28.952 1.00 41.69 98 LEU A C 1
ATOM 770 O O . LEU A 1 98 ? 11.213 7.015 -28.911 1.00 41.69 98 LEU A O 1
ATOM 774 N N . HIS A 1 99 ? 11.737 9.052 -28.123 1.00 48.66 99 HIS A N 1
ATOM 775 C CA . HIS A 1 99 ? 12.281 8.575 -26.857 1.00 48.66 99 HIS A CA 1
ATOM 776 C C . HIS A 1 99 ? 11.089 8.076 -26.036 1.00 48.66 99 HIS A C 1
ATOM 778 O O . HIS A 1 99 ? 10.436 8.847 -25.337 1.00 48.66 99 HIS A O 1
ATOM 784 N N . LEU A 1 100 ? 10.748 6.798 -26.199 1.00 47.38 100 LEU A N 1
ATOM 785 C CA . LEU A 1 100 ? 9.715 6.131 -25.427 1.00 47.38 100 LEU A CA 1
ATOM 786 C C . LEU A 1 100 ? 10.190 6.100 -23.974 1.00 47.38 100 LEU A C 1
ATOM 788 O O . LEU A 1 100 ? 10.959 5.233 -23.566 1.00 47.38 100 LEU A O 1
ATOM 792 N N . LEU A 1 101 ? 9.764 7.100 -23.205 1.00 53.25 101 LEU A N 1
ATOM 793 C CA . LEU A 1 101 ? 9.850 7.090 -21.756 1.00 53.25 101 LEU A CA 1
ATOM 794 C C . LEU A 1 101 ? 8.901 5.996 -21.269 1.00 53.25 101 LEU A C 1
ATOM 796 O O . LEU A 1 101 ? 7.679 6.159 -21.308 1.00 53.25 101 LEU A O 1
ATOM 800 N N . PHE A 1 102 ? 9.453 4.864 -20.839 1.00 59.34 102 PHE A N 1
ATOM 801 C CA . PHE A 1 102 ? 8.663 3.842 -20.169 1.00 59.34 102 PHE A CA 1
ATOM 802 C C . PHE A 1 102 ? 8.308 4.349 -18.768 1.00 59.34 102 PHE A C 1
ATOM 804 O O . PHE A 1 102 ? 9.179 4.630 -17.949 1.00 59.34 102 PHE A O 1
ATOM 811 N N . GLN A 1 103 ? 7.010 4.516 -18.515 1.00 70.75 103 GLN A N 1
ATOM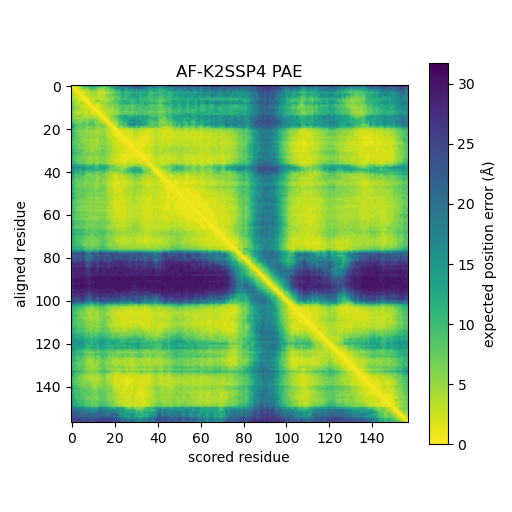 812 C CA . GLN A 1 103 ? 6.466 5.074 -17.279 1.00 70.75 103 GLN A CA 1
ATOM 813 C C . GLN A 1 103 ? 5.672 4.002 -16.535 1.00 70.75 103 GLN A C 1
ATOM 815 O O . GLN A 1 103 ? 4.879 3.278 -17.135 1.00 70.75 103 GLN A O 1
ATOM 820 N N . ALA A 1 104 ? 5.857 3.931 -15.218 1.00 84.62 104 ALA A N 1
ATOM 821 C CA . ALA A 1 104 ? 4.974 3.183 -14.335 1.00 84.62 104 ALA A CA 1
ATOM 822 C C . ALA A 1 104 ? 4.045 4.174 -13.631 1.00 84.62 104 ALA A C 1
ATOM 824 O O . ALA A 1 104 ? 4.512 5.092 -12.958 1.00 84.62 104 ALA A O 1
ATOM 825 N N . ILE A 1 105 ? 2.738 3.972 -13.781 1.00 88.38 105 ILE A N 1
ATOM 826 C CA . ILE A 1 105 ? 1.709 4.736 -13.076 1.00 88.38 105 ILE A CA 1
ATOM 827 C C . ILE A 1 105 ? 0.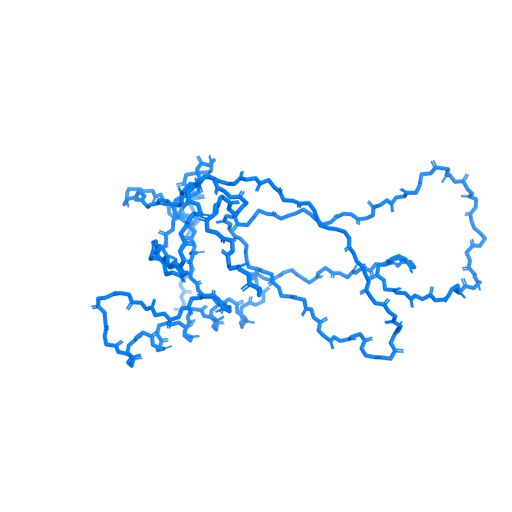979 3.757 -12.169 1.00 88.38 105 ILE A C 1
ATOM 829 O O . ILE A 1 105 ? 0.546 2.694 -12.613 1.00 88.38 105 ILE A O 1
ATOM 833 N N . TRP A 1 106 ? 0.855 4.107 -10.895 1.00 91.12 106 TRP A N 1
ATOM 834 C CA . TRP A 1 106 ? 0.107 3.316 -9.930 1.00 91.12 106 TRP A CA 1
ATOM 835 C C . TRP A 1 106 ? -0.710 4.228 -9.021 1.00 91.12 106 TRP A C 1
ATOM 837 O O . TRP A 1 106 ? -0.325 5.364 -8.743 1.00 91.12 106 TRP A O 1
ATOM 847 N N . ASP A 1 107 ? -1.836 3.710 -8.539 1.00 92.19 107 ASP A N 1
ATOM 848 C CA . ASP A 1 107 ? -2.684 4.415 -7.587 1.00 92.19 107 ASP A CA 1
ATOM 849 C C . ASP A 1 107 ? -2.275 4.047 -6.150 1.00 92.19 107 ASP A C 1
ATOM 851 O O . ASP A 1 107 ? -2.530 2.941 -5.665 1.00 92.19 107 ASP A O 1
ATOM 855 N N . ASN A 1 108 ? -1.648 4.992 -5.439 1.00 90.25 108 ASN A N 1
ATOM 856 C CA . ASN A 1 108 ? -1.258 4.831 -4.030 1.00 90.25 108 ASN A CA 1
ATOM 857 C C . ASN A 1 108 ? -2.459 4.566 -3.101 1.00 90.25 108 ASN A C 1
ATOM 859 O O . ASN A 1 108 ? -2.268 4.207 -1.935 1.00 90.25 108 ASN A O 1
ATOM 863 N N . ARG A 1 109 ? -3.698 4.745 -3.581 1.00 90.44 109 ARG A N 1
ATOM 864 C CA . ARG A 1 109 ? -4.917 4.482 -2.814 1.00 90.44 109 ARG A CA 1
ATOM 865 C C . ARG A 1 109 ? -5.259 2.995 -2.715 1.00 90.44 109 ARG A C 1
ATOM 867 O O . ARG A 1 109 ? -6.009 2.600 -1.825 1.00 90.44 109 ARG A O 1
ATOM 874 N N . CYS A 1 110 ? -4.675 2.149 -3.558 1.00 90.31 110 CYS A N 1
ATOM 875 C CA . CYS A 1 110 ? -4.960 0.713 -3.566 1.00 90.31 110 CYS A CA 1
ATOM 876 C C . CYS A 1 110 ? -3.736 -0.188 -3.791 1.00 90.31 110 CYS A C 1
ATOM 878 O O . CYS A 1 110 ? -3.899 -1.404 -3.861 1.00 90.31 110 CYS A O 1
ATOM 880 N N . VAL A 1 111 ? -2.527 0.379 -3.870 1.00 90.69 111 VAL A N 1
ATOM 881 C CA . VAL A 1 111 ? -1.291 -0.359 -4.167 1.00 90.69 111 VAL A CA 1
ATOM 882 C C . VAL A 1 111 ? -0.232 -0.144 -3.086 1.00 90.69 111 VAL A C 1
ATOM 884 O O . VAL A 1 111 ? -0.001 0.976 -2.633 1.00 90.69 111 VAL A O 1
ATOM 887 N N . LEU A 1 112 ? 0.464 -1.226 -2.736 1.00 89.62 112 LEU A N 1
ATOM 888 C CA . LEU A 1 112 ? 1.774 -1.193 -2.087 1.00 89.62 112 LEU A CA 1
ATOM 889 C C . LEU A 1 112 ? 2.844 -1.499 -3.142 1.00 89.62 112 LEU A C 1
ATOM 891 O O . LEU A 1 112 ? 2.626 -2.332 -4.018 1.00 89.62 112 LEU A O 1
ATOM 895 N N . HIS A 1 113 ? 4.000 -0.843 -3.063 1.00 89.50 113 HIS A N 1
ATOM 896 C CA . HIS A 1 113 ? 5.127 -1.109 -3.957 1.00 89.50 113 HIS A CA 1
ATOM 897 C C . HIS A 1 113 ? 6.416 -1.293 -3.159 1.00 89.50 113 HIS A C 1
ATOM 899 O O . HIS A 1 113 ? 6.608 -0.679 -2.111 1.00 89.50 113 HIS A O 1
ATOM 905 N N . CYS A 1 114 ? 7.306 -2.140 -3.672 1.00 87.94 114 CYS A N 1
ATOM 906 C CA . CYS A 1 114 ? 8.602 -2.414 -3.068 1.00 87.94 114 CYS A CA 1
ATOM 907 C C . CYS A 1 114 ? 9.688 -2.351 -4.152 1.00 87.94 114 CYS A C 1
ATOM 909 O O . CYS A 1 114 ? 9.590 -3.083 -5.142 1.00 87.94 114 CYS A O 1
ATOM 911 N N . PRO A 1 115 ? 10.712 -1.488 -4.016 1.00 86.12 115 PRO A N 1
ATOM 912 C CA . PRO A 1 115 ? 11.861 -1.532 -4.907 1.00 86.12 115 PRO A CA 1
ATOM 913 C C . PRO A 1 115 ? 12.654 -2.821 -4.659 1.00 86.12 115 PRO A C 1
ATOM 915 O O . PRO A 1 115 ? 13.115 -3.073 -3.548 1.00 86.12 115 PRO A O 1
ATOM 918 N N . THR A 1 116 ? 12.838 -3.639 -5.696 1.00 85.12 116 THR A N 1
ATOM 919 C CA . THR A 1 116 ? 13.645 -4.860 -5.592 1.00 85.12 116 THR A CA 1
ATOM 920 C C . THR A 1 116 ? 15.138 -4.521 -5.612 1.00 85.12 116 THR A C 1
ATOM 922 O O . THR A 1 116 ? 15.620 -3.767 -6.461 1.00 85.12 116 THR A O 1
ATOM 925 N N . GLN A 1 117 ? 15.881 -5.065 -4.649 1.00 80.38 117 GLN A N 1
ATOM 926 C CA . GLN A 1 117 ? 17.322 -4.840 -4.488 1.00 80.38 117 GLN A CA 1
ATOM 927 C C . GLN A 1 117 ? 18.167 -5.890 -5.229 1.00 80.38 117 GLN A C 1
ATOM 929 O O . GLN A 1 117 ? 19.220 -6.299 -4.768 1.00 80.38 117 GLN A O 1
ATOM 934 N N . ASP A 1 118 ? 17.727 -6.342 -6.397 1.00 81.44 118 ASP A N 1
ATOM 935 C CA . ASP A 1 118 ? 18.392 -7.382 -7.193 1.00 81.44 118 ASP A CA 1
ATOM 936 C C . ASP A 1 118 ? 19.290 -6.813 -8.307 1.00 81.44 118 ASP A C 1
ATOM 938 O O . ASP A 1 118 ? 19.558 -7.474 -9.306 1.00 81.44 118 ASP A O 1
ATOM 942 N N . HIS A 1 119 ? 19.755 -5.573 -8.147 1.00 76.31 119 HIS A N 1
ATOM 943 C CA . HIS A 1 119 ? 20.532 -4.845 -9.156 1.00 76.31 119 HIS A CA 1
ATOM 944 C C . HIS A 1 119 ? 22.005 -4.632 -8.774 1.00 76.31 119 HIS A C 1
ATOM 946 O O . HIS A 1 119 ? 22.718 -3.893 -9.457 1.00 76.31 119 HIS A O 1
ATOM 952 N N . TYR A 1 120 ? 22.482 -5.269 -7.699 1.00 76.81 120 TYR A N 1
ATOM 953 C CA . TYR A 1 120 ? 23.890 -5.208 -7.304 1.00 76.81 120 TYR A CA 1
ATOM 954 C C . TYR A 1 120 ? 24.797 -5.682 -8.451 1.00 76.81 120 TYR A C 1
ATOM 956 O O . TYR A 1 120 ? 24.563 -6.726 -9.055 1.00 76.81 120 TYR A O 1
ATOM 964 N N . GLY A 1 121 ? 25.818 -4.885 -8.777 1.00 77.31 121 GLY A N 1
ATOM 965 C CA . GLY A 1 121 ? 26.737 -5.160 -9.888 1.00 77.31 121 GLY A CA 1
ATOM 966 C C . GLY A 1 121 ? 26.209 -4.808 -11.288 1.00 77.31 121 GLY A C 1
ATOM 967 O O . GLY A 1 121 ? 26.947 -4.970 -12.254 1.00 77.31 121 GLY A O 1
ATOM 968 N N . LEU A 1 122 ? 24.976 -4.297 -11.426 1.00 76.31 122 LEU A N 1
ATOM 969 C CA . LEU A 1 122 ? 24.390 -3.922 -12.727 1.00 76.31 122 LEU A CA 1
ATOM 970 C C . LEU A 1 122 ? 24.574 -2.444 -13.111 1.00 76.31 122 LEU A C 1
ATOM 972 O O . LEU A 1 122 ? 24.107 -2.045 -14.176 1.00 76.31 122 LEU A O 1
ATOM 976 N N . GLY A 1 123 ? 25.244 -1.654 -12.268 1.00 73.81 123 GLY A N 1
ATOM 977 C CA . GLY A 1 123 ? 25.449 -0.217 -12.461 1.00 73.81 123 GLY A CA 1
ATOM 978 C C . GLY A 1 123 ? 24.475 0.662 -11.660 1.00 73.81 123 GLY A C 1
ATOM 979 O O . GLY A 1 123 ? 23.653 0.152 -10.893 1.00 73.81 123 GLY A O 1
ATOM 980 N N . PRO A 1 124 ? 24.588 1.998 -11.779 1.00 76.00 124 PRO A N 1
ATOM 981 C CA . PRO A 1 124 ? 23.758 2.939 -11.030 1.00 76.00 124 PRO A CA 1
ATOM 982 C C . PRO A 1 124 ? 22.287 2.858 -11.459 1.00 76.00 124 PRO A C 1
ATOM 984 O O . PRO A 1 124 ? 21.984 2.740 -12.641 1.00 76.00 124 PRO A O 1
ATOM 987 N N . ARG A 1 125 ? 21.351 2.972 -10.511 1.00 77.19 125 ARG A N 1
ATOM 988 C CA . ARG A 1 125 ? 19.904 2.996 -10.778 1.00 77.19 125 ARG A CA 1
ATOM 989 C C . ARG A 1 125 ? 19.310 4.322 -10.312 1.00 77.19 125 ARG A C 1
ATOM 991 O O . ARG A 1 125 ? 19.315 4.607 -9.118 1.00 77.19 125 ARG A O 1
ATOM 998 N N . GLY A 1 126 ? 18.783 5.107 -11.249 1.00 77.50 126 GLY A N 1
ATOM 999 C CA . GLY A 1 126 ? 18.137 6.394 -10.989 1.00 77.50 126 GLY A CA 1
ATOM 1000 C C . GLY A 1 126 ? 16.756 6.462 -11.631 1.00 77.50 126 GLY A C 1
ATOM 1001 O O . GLY A 1 126 ? 16.469 5.736 -12.576 1.00 77.50 126 GLY A O 1
ATOM 1002 N N . GLY A 1 127 ? 15.889 7.319 -11.102 1.00 77.94 127 GLY A N 1
ATOM 1003 C CA . GLY A 1 127 ? 14.567 7.554 -11.668 1.00 77.94 127 GLY A CA 1
ATOM 1004 C C . GLY A 1 127 ? 13.957 8.837 -11.126 1.00 77.94 127 GLY A C 1
ATOM 1005 O O . GLY A 1 127 ? 14.268 9.261 -10.013 1.00 77.94 127 GLY A O 1
ATOM 1006 N N . PHE A 1 128 ? 13.076 9.440 -11.916 1.00 83.12 128 PHE A N 1
ATOM 1007 C CA . PHE A 1 128 ? 12.295 10.603 -11.511 1.00 83.12 128 PHE A CA 1
ATOM 1008 C C . PHE A 1 128 ? 10.891 10.151 -11.120 1.00 83.12 128 PHE A C 1
ATOM 1010 O O . PHE A 1 128 ? 10.289 9.319 -11.797 1.00 83.12 128 PHE A O 1
ATOM 1017 N N . ARG A 1 129 ? 10.365 10.694 -10.020 1.00 86.94 129 ARG A N 1
ATOM 1018 C CA . ARG A 1 129 ? 9.002 10.420 -9.560 1.00 86.94 129 ARG A CA 1
ATOM 1019 C C . ARG A 1 129 ? 8.260 11.731 -9.376 1.00 86.94 129 ARG A C 1
ATOM 1021 O O . ARG A 1 129 ? 8.746 12.618 -8.683 1.00 86.94 129 ARG A O 1
ATOM 1028 N N . THR A 1 130 ? 7.064 11.800 -9.945 1.00 86.38 130 THR A N 1
ATOM 1029 C CA . THR A 1 130 ? 6.072 12.830 -9.636 1.00 86.38 130 THR A CA 1
ATOM 1030 C C . THR A 1 130 ? 4.920 12.199 -8.860 1.00 86.38 130 THR A C 1
ATOM 1032 O O . THR A 1 130 ? 4.632 11.013 -9.031 1.00 86.38 130 THR A O 1
ATOM 1035 N N . MET A 1 131 ? 4.297 12.962 -7.965 1.00 86.12 131 MET A N 1
ATOM 1036 C CA . MET A 1 131 ? 3.123 12.538 -7.203 1.00 86.12 131 MET A CA 1
ATOM 1037 C C . MET A 1 131 ? 2.145 13.706 -7.117 1.00 86.12 131 MET A C 1
ATOM 1039 O O . MET A 1 131 ? 2.565 14.848 -6.944 1.00 86.12 131 MET A O 1
ATOM 1043 N N . SER A 1 132 ? 0.850 13.419 -7.210 1.00 85.25 132 SER A N 1
ATOM 1044 C CA . SER A 1 132 ? -0.199 14.386 -6.897 1.00 85.25 132 SER A CA 1
ATOM 1045 C C . SER A 1 132 ? -0.469 14.420 -5.392 1.00 85.25 132 SER A C 1
ATOM 1047 O O . SER A 1 132 ? -0.296 13.413 -4.700 1.00 85.25 132 SER A O 1
ATOM 1049 N N . ILE A 1 133 ? -0.940 15.564 -4.894 1.00 85.12 133 ILE A N 1
ATOM 1050 C CA . ILE A 1 133 ? -1.501 15.665 -3.543 1.00 85.12 133 ILE A CA 1
ATOM 1051 C C . ILE A 1 133 ? -2.805 14.860 -3.514 1.00 85.12 133 ILE A C 1
ATOM 1053 O O . ILE A 1 133 ? -3.588 14.911 -4.464 1.00 85.12 133 ILE A O 1
ATOM 1057 N N . ALA A 1 134 ? -2.996 14.078 -2.456 1.00 81.31 134 ALA A N 1
ATOM 1058 C CA . ALA A 1 134 ? -4.160 13.219 -2.280 1.00 81.31 134 ALA A CA 1
ATOM 1059 C C . ALA A 1 134 ? -5.086 13.756 -1.185 1.00 81.31 134 ALA A C 1
ATOM 1061 O O . ALA A 1 134 ? -4.683 14.547 -0.334 1.00 81.31 134 ALA A O 1
ATOM 1062 N N . GLU A 1 135 ? -6.324 13.281 -1.203 1.00 87.12 135 GLU A N 1
ATOM 1063 C CA . GLU A 1 135 ? -7.320 13.529 -0.170 1.00 87.12 135 GLU A CA 1
ATOM 1064 C C . GLU A 1 135 ? -7.015 12.802 1.153 1.00 87.12 135 GLU A C 1
ATOM 1066 O O . GLU A 1 135 ? -6.274 11.813 1.202 1.00 87.12 135 GLU A O 1
ATOM 1071 N N . LYS A 1 136 ? -7.655 13.252 2.240 1.00 87.62 136 LYS A N 1
ATOM 1072 C CA . LYS A 1 136 ? -7.610 12.560 3.533 1.00 87.62 136 LYS A CA 1
ATOM 1073 C C . LYS A 1 136 ? -8.304 11.188 3.433 1.00 87.62 136 LYS A C 1
ATOM 1075 O O . LYS A 1 136 ? -9.465 11.130 3.019 1.00 87.62 136 LYS A O 1
ATOM 1080 N N . PRO A 1 137 ? -7.657 10.086 3.859 1.00 90.06 137 PRO A N 1
ATOM 1081 C CA . PRO A 1 137 ? -8.291 8.771 3.886 1.00 90.06 137 PRO A CA 1
ATOM 1082 C C . PRO A 1 137 ? -9.519 8.732 4.804 1.00 90.06 137 PRO A C 1
ATOM 1084 O O . PRO A 1 137 ? -9.501 9.270 5.911 1.00 90.06 137 PRO A O 1
ATOM 1087 N N . TYR A 1 138 ? -10.567 8.036 4.367 1.00 93.06 138 TYR A N 1
ATOM 1088 C CA . TYR A 1 138 ? -11.778 7.795 5.152 1.00 93.06 138 TYR A CA 1
ATOM 1089 C C . TYR A 1 138 ? -12.285 6.365 4.950 1.00 93.06 138 TYR A C 1
ATOM 1091 O O . TYR A 1 138 ? -11.944 5.700 3.970 1.00 93.06 138 TYR A O 1
ATOM 1099 N N . LEU A 1 139 ? -13.119 5.891 5.872 1.00 94.69 139 LEU A N 1
ATOM 1100 C CA . LEU A 1 139 ? -13.830 4.624 5.754 1.00 94.69 139 LEU A CA 1
ATOM 1101 C C . LEU A 1 139 ? -15.331 4.882 5.824 1.00 94.69 139 LEU A C 1
ATOM 1103 O O . LEU A 1 139 ? -15.828 5.312 6.857 1.00 94.69 139 LEU A O 1
ATOM 1107 N N . ASP A 1 140 ? -16.044 4.564 4.749 1.00 95.38 140 ASP A N 1
ATOM 1108 C CA . ASP A 1 140 ? -17.488 4.376 4.783 1.00 95.38 140 ASP A CA 1
ATOM 1109 C C . ASP A 1 140 ? -17.789 2.919 5.196 1.00 95.38 140 ASP A C 1
ATOM 1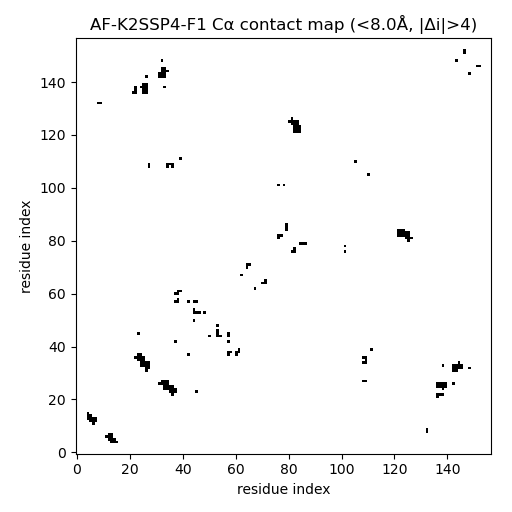111 O O . ASP A 1 140 ? -17.389 1.983 4.489 1.00 95.38 140 ASP A O 1
ATOM 1115 N N . PRO A 1 141 ? -18.473 2.671 6.328 1.00 94.31 141 PRO A N 1
ATOM 1116 C CA . PRO A 1 141 ? -18.853 1.321 6.736 1.00 94.31 141 PRO A CA 1
ATOM 1117 C C . PRO A 1 141 ? -19.675 0.580 5.674 1.00 94.31 141 PRO A C 1
ATOM 1119 O O . PRO A 1 141 ? -19.474 -0.623 5.494 1.00 94.31 141 PRO A O 1
ATOM 1122 N N . SER A 1 142 ? -20.507 1.292 4.909 1.00 95.06 142 SER A N 1
ATOM 1123 C CA . SER A 1 142 ? -21.405 0.725 3.898 1.00 95.06 142 SER A CA 1
ATOM 1124 C C . SER A 1 142 ? -20.715 0.361 2.577 1.00 95.06 142 SER A C 1
ATOM 1126 O O . SER A 1 142 ? -21.266 -0.406 1.787 1.00 95.06 142 SER A O 1
ATOM 1128 N N . SER A 1 143 ? -19.484 0.835 2.344 1.00 94.31 143 SER A N 1
ATOM 1129 C CA . SER A 1 143 ? -18.805 0.620 1.062 1.00 94.31 143 SER A CA 1
ATOM 1130 C C . SER A 1 143 ? -18.558 -0.870 0.745 1.00 94.31 143 SER A C 1
ATOM 1132 O O . SER A 1 143 ? -18.188 -1.663 1.617 1.00 94.31 143 SER A O 1
ATOM 1134 N N . PRO A 1 144 ? -18.736 -1.331 -0.497 1.00 94.31 144 PRO A N 1
ATOM 1135 C CA . PRO A 1 144 ? -18.531 -2.738 -0.810 1.00 94.31 144 PRO A CA 1
ATOM 1136 C C . PRO A 1 144 ? -17.039 -3.097 -0.863 1.00 94.31 144 PRO A C 1
ATOM 1138 O O . PRO A 1 144 ? -16.166 -2.278 -1.157 1.00 94.31 144 PRO A O 1
ATOM 1141 N N . SER A 1 145 ? -16.726 -4.374 -0.635 1.00 91.88 145 SER A N 1
ATOM 1142 C CA . SER A 1 145 ? -15.448 -4.922 -1.108 1.00 91.88 145 SER A CA 1
ATOM 1143 C C . SER A 1 145 ? -15.467 -5.033 -2.635 1.00 91.88 145 SER A C 1
ATOM 1145 O O . SER A 1 145 ? -16.534 -5.208 -3.224 1.00 91.88 145 SER A O 1
ATOM 1147 N N . ARG A 1 146 ? -14.295 -5.041 -3.285 1.00 90.31 146 ARG A N 1
ATOM 1148 C CA . ARG A 1 146 ? -14.198 -5.276 -4.739 1.00 90.31 146 ARG A CA 1
ATOM 1149 C C . ARG A 1 146 ? -14.955 -6.534 -5.181 1.00 90.31 146 ARG A C 1
ATOM 1151 O O . ARG A 1 146 ? -15.655 -6.509 -6.184 1.00 90.31 146 ARG A O 1
ATOM 1158 N N . ARG A 1 147 ? -14.829 -7.635 -4.431 1.00 88.69 147 ARG A N 1
ATOM 1159 C CA . ARG A 1 147 ? -15.512 -8.899 -4.753 1.00 88.69 147 ARG A CA 1
ATOM 116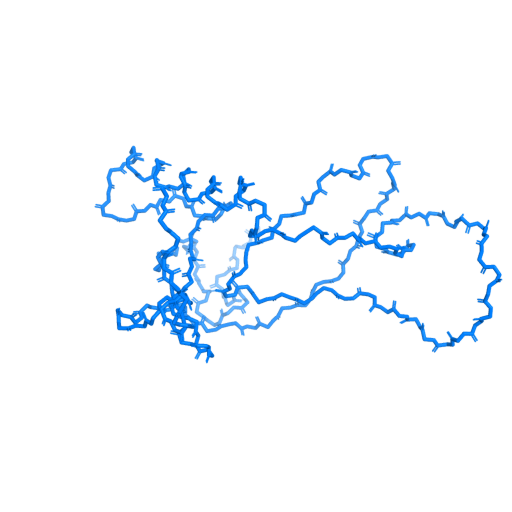0 C C . ARG A 1 147 ? -17.032 -8.748 -4.709 1.00 88.69 147 ARG A C 1
ATOM 1162 O O . ARG A 1 147 ? -17.703 -9.235 -5.610 1.00 88.69 147 ARG A O 1
ATOM 1169 N N . ALA A 1 148 ? -17.544 -8.073 -3.678 1.00 89.62 148 ALA A N 1
ATOM 1170 C CA . ALA A 1 148 ? -18.974 -7.821 -3.527 1.00 89.62 148 ALA A CA 1
ATOM 1171 C C . ALA A 1 148 ? -19.507 -6.924 -4.653 1.00 89.62 148 ALA A C 1
ATOM 1173 O O . ALA A 1 148 ? -20.527 -7.247 -5.249 1.00 89.62 148 ALA A O 1
ATOM 1174 N N . ALA A 1 149 ? -18.782 -5.855 -4.996 1.00 90.00 149 ALA A N 1
ATOM 1175 C CA . ALA A 1 149 ? -19.162 -4.949 -6.079 1.00 90.00 149 ALA A CA 1
ATOM 1176 C C . ALA A 1 149 ? -19.177 -5.626 -7.460 1.00 90.00 149 ALA A C 1
ATOM 1178 O O . ALA A 1 149 ? -19.992 -5.278 -8.305 1.00 90.00 149 ALA A O 1
ATOM 1179 N N . LEU A 1 150 ? -18.291 -6.602 -7.688 1.00 90.19 150 LEU A N 1
ATOM 1180 C CA . LEU A 1 150 ? -18.197 -7.341 -8.951 1.00 90.19 150 LEU A CA 1
ATOM 1181 C C . LEU A 1 150 ? -19.069 -8.609 -8.997 1.00 90.19 150 LEU A C 1
ATOM 1183 O O . LEU A 1 150 ? -18.956 -9.371 -9.952 1.00 90.19 150 LEU A O 1
ATOM 1187 N N . ALA A 1 151 ? -19.888 -8.871 -7.970 1.00 87.06 151 ALA A N 1
ATOM 1188 C CA . ALA A 1 151 ? -20.706 -10.084 -7.844 1.00 87.06 151 ALA A CA 1
ATOM 1189 C C . ALA A 1 151 ? -19.923 -11.404 -8.049 1.00 87.06 151 ALA A C 1
ATOM 1191 O O . ALA A 1 151 ? -20.467 -12.404 -8.515 1.00 87.06 151 ALA A O 1
ATOM 1192 N N . VAL A 1 152 ? -18.630 -11.427 -7.697 1.00 79.31 152 VAL A N 1
ATOM 1193 C CA . VAL A 1 152 ? -17.779 -12.610 -7.900 1.00 79.31 152 VAL A CA 1
ATOM 1194 C C . VAL A 1 152 ? -18.044 -13.632 -6.784 1.00 79.31 152 VAL A C 1
ATOM 1196 O O . VAL A 1 152 ? -17.886 -13.288 -5.605 1.00 79.31 152 VAL A O 1
ATOM 1199 N N . PRO A 1 153 ? -18.396 -14.892 -7.111 1.00 73.56 153 PRO A N 1
ATOM 1200 C CA . PRO A 1 153 ? -18.691 -15.913 -6.111 1.00 73.56 153 PRO A CA 1
ATOM 1201 C C . PRO A 1 153 ? -17.468 -16.209 -5.232 1.00 73.56 153 PRO A C 1
ATOM 1203 O O . PRO A 1 153 ? -16.318 -16.174 -5.683 1.00 73.56 153 PRO A O 1
ATOM 1206 N N . LYS A 1 154 ? -17.701 -16.502 -3.945 1.00 67.06 154 LYS A N 1
ATOM 1207 C CA . LYS A 1 154 ? -16.638 -16.999 -3.060 1.00 67.06 154 LYS A CA 1
ATOM 1208 C C . LYS A 1 154 ? -16.210 -18.379 -3.566 1.00 67.06 154 LYS A C 1
ATOM 1210 O O . LYS A 1 154 ? -17.046 -19.273 -3.651 1.00 67.06 154 LYS A O 1
ATOM 1215 N N . LYS A 1 155 ? -14.922 -18.562 -3.873 1.00 65.12 155 LYS A N 1
ATOM 1216 C CA . LYS A 1 155 ? -14.367 -19.911 -4.041 1.00 65.12 155 LYS A CA 1
ATOM 1217 C C . LYS A 1 155 ? -14.511 -20.640 -2.702 1.00 65.12 155 LYS A C 1
ATOM 1219 O O . LYS A 1 155 ? -14.101 -20.093 -1.677 1.00 65.12 155 LYS A O 1
ATOM 1224 N N . ALA A 1 156 ? -15.135 -21.815 -2.714 1.00 53.00 156 ALA A N 1
ATOM 1225 C CA . ALA A 1 156 ? -15.069 -22.733 -1.585 1.00 53.00 156 ALA A CA 1
ATOM 1226 C C . ALA A 1 156 ? -13.609 -23.192 -1.458 1.00 53.00 156 ALA A C 1
ATOM 1228 O O . ALA A 1 156 ? -13.002 -23.561 -2.466 1.00 53.00 156 ALA A O 1
ATOM 1229 N N . HIS A 1 157 ? -13.044 -23.048 -0.263 1.00 49.44 157 HIS A N 1
ATOM 1230 C CA . HIS A 1 157 ? -11.713 -23.539 0.084 1.00 49.44 157 HIS A CA 1
ATOM 1231 C C . HIS A 1 157 ? -11.829 -24.940 0.670 1.00 49.44 157 HIS A C 1
ATOM 1233 O O . HIS A 1 157 ? -12.824 -25.165 1.397 1.00 49.44 157 HIS A O 1
#

InterPro domains:
  IPR003819 TauD/TfdA-like domain [PF02668] (19-79)
  IPR042098 Glutarate 2-hydroxylase superfamily [G3DSA:3.60.130.10] (1-141)
  IPR051323 Alpha-ketoglutarate-dependent sulfate ester dioxygenase-like [PTHR30468] (21-150)

Organism: Macrophomina phaseolina (strain MS6) (NCBI:txid1126212)

Radius of gyration: 20.8 Å; Cα contacts (8 Å, |Δi|>4): 119; chains: 1; bounding box: 48×48×60 Å

Foldseek 3Di:
DDDAQQDDLDNPRGGDDPDDDADQWFQDPVVRAIAGPAEDDPHDFDPPDDPVVRVVVRVVVHCVQVVDPVNDDDDDDDDCQQQPDDDDPDDPDDDPPDPPPDDDDDDPNHDDDDDDPPCVPRHDGDDDDDDDDDDGTDHDPPGHHPCVVVVPDDPDD